Protein AF-A0A1B6FKG3-F1 (afdb_monomer_lite)

Organism: NCBI:txid1464854

Radius of gyration: 14.61 Å; chains: 1; bounding box: 33×31×34 Å

pLDDT: mean 91.71, std 5.22, range [59.09, 97.81]

Secondary structure (DSSP, 8-state):
-HHHHHHHTT---PSP--HHHHHHHHHHHHTGGG--SSEEEE--BGGG-TTBPBPSSSTTBBSEEEEEETTEEEEEEE-B---HHHHHHHHHHHHHHHHT-

InterPro domains:
  IPR004364 Aminoacyl-tRNA synthetase, class II (D/K/N) [PF00152] (31-97)
  IPR045864 Class II Aminoacyl-tRNA synthetase/Biotinyl protein ligase (BPL) and lipoyl protein ligase (LPL) [G3DSA:3.30.930.10] (1-101)
  IPR045864 Class II Aminoacyl-tRNA synthetase/Biotinyl protein ligase (BPL) and lipoyl protein ligase (LPL) [SSF55681] (4-100)

Sequence (101 aa):
FLSELCTKHEIECAAPKTASRLIDKLVGAFIEETCLNPTFIINHPQVMSPLAKYHRENPGLTERFELFIAKKEVCNAYTELNNPFVQRELFELQAAAKAAG

Structure (mmCIF, N/CA/C/O backbone):
data_AF-A0A1B6FKG3-F1
#
_entry.id   AF-A0A1B6FKG3-F1
#
loop_
_atom_site.group_PDB
_atom_site.id
_atom_site.type_symbol
_atom_site.label_atom_id
_atom_site.label_alt_id
_atom_site.label_comp_id
_atom_site.label_asym_id
_atom_site.label_entity_id
_atom_site.label_seq_id
_atom_site.pdbx_PDB_ins_code
_atom_site.Cartn_x
_atom_site.Cartn_y
_atom_site.Cartn_z
_atom_site.occupancy
_atom_site.B_iso_or_equiv
_atom_site.auth_seq_id
_atom_site.auth_comp_id
_atom_site.auth_asym_id
_atom_site.auth_atom_id
_atom_site.pdbx_PDB_model_num
ATOM 1 N N . PHE A 1 1 ? 0.161 19.331 -2.659 1.00 88.12 1 PHE A N 1
ATOM 2 C CA . PHE A 1 1 ? -1.010 18.484 -2.362 1.00 88.12 1 PHE A CA 1
ATOM 3 C C . PHE A 1 1 ? -0.805 17.508 -1.198 1.00 88.12 1 PHE A C 1
ATOM 5 O O . PHE A 1 1 ? -1.163 17.875 -0.091 1.00 88.12 1 PHE A O 1
ATOM 12 N N . LEU A 1 2 ? -0.225 16.302 -1.364 1.00 88.19 2 LEU A N 1
ATOM 13 C CA . LEU A 1 2 ? -0.178 15.294 -0.272 1.00 88.19 2 LEU A CA 1
ATOM 14 C C . LEU A 1 2 ? 0.479 15.814 1.018 1.00 88.19 2 LEU A C 1
ATOM 16 O O . LEU A 1 2 ? -0.055 15.623 2.104 1.00 88.19 2 LEU A O 1
ATOM 20 N N . SER A 1 3 ? 1.593 16.544 0.900 1.00 86.81 3 SER A N 1
ATOM 21 C CA . SER A 1 3 ? 2.236 17.154 2.071 1.00 86.81 3 SER A CA 1
ATOM 22 C C . SER A 1 3 ? 1.365 18.215 2.749 1.00 86.81 3 SER A C 1
ATOM 24 O O . SER A 1 3 ? 1.464 18.366 3.960 1.00 86.81 3 SER A O 1
ATOM 26 N N . GLU A 1 4 ? 0.544 18.959 2.004 1.00 90.12 4 GLU A N 1
ATOM 27 C CA . GLU A 1 4 ? -0.375 19.952 2.584 1.00 90.12 4 GLU A CA 1
ATOM 28 C C . GLU A 1 4 ? -1.513 19.251 3.325 1.00 90.12 4 GLU A C 1
ATOM 30 O O . GLU A 1 4 ? -1.932 19.717 4.379 1.00 90.12 4 GLU A O 1
ATOM 35 N N . LEU A 1 5 ? -1.975 18.108 2.804 1.00 90.62 5 LEU A N 1
ATOM 36 C CA . LEU A 1 5 ? -2.991 17.287 3.450 1.00 90.62 5 LEU A CA 1
ATOM 37 C C . LEU A 1 5 ? -2.483 16.723 4.783 1.00 90.62 5 LEU A C 1
ATOM 39 O O . LEU A 1 5 ? -3.184 16.834 5.784 1.00 90.62 5 LEU A O 1
ATOM 43 N N . CYS A 1 6 ? -1.250 16.204 4.826 1.00 89.81 6 CYS A N 1
ATOM 44 C CA . CYS A 1 6 ? -0.633 15.775 6.084 1.00 89.81 6 CYS A CA 1
ATOM 45 C C . CYS A 1 6 ? -0.534 16.932 7.089 1.00 89.81 6 CYS A C 1
ATOM 47 O O . CYS A 1 6 ? -0.935 16.764 8.234 1.00 89.81 6 CYS A O 1
ATOM 49 N N . THR A 1 7 ? -0.084 18.121 6.662 1.00 89.94 7 THR A N 1
ATOM 50 C CA . THR A 1 7 ? -0.020 19.302 7.541 1.00 89.94 7 THR A CA 1
ATOM 51 C C . THR A 1 7 ? -1.400 19.712 8.057 1.00 89.94 7 THR A C 1
ATOM 53 O O . THR A 1 7 ? -1.548 20.000 9.239 1.00 89.94 7 THR A O 1
ATOM 56 N N . LYS A 1 8 ? -2.424 19.716 7.194 1.00 92.31 8 LYS A N 1
ATOM 57 C CA . LYS A 1 8 ? -3.801 20.091 7.555 1.00 92.31 8 LYS A CA 1
ATOM 58 C C . LYS A 1 8 ? -4.399 19.178 8.627 1.00 92.31 8 LYS A C 1
ATOM 60 O O . LYS A 1 8 ? -5.224 19.630 9.413 1.00 92.31 8 LYS A O 1
ATOM 65 N N . HIS A 1 9 ? -4.021 17.906 8.617 1.00 90.56 9 HIS A N 1
ATOM 66 C CA . HIS A 1 9 ? -4.525 16.895 9.541 1.00 90.56 9 HIS A CA 1
ATOM 67 C C . HIS A 1 9 ? -3.548 16.575 10.679 1.00 90.56 9 HIS A C 1
ATOM 69 O O . HIS A 1 9 ? -3.753 15.587 11.373 1.00 90.56 9 HIS A O 1
ATOM 75 N N . GLU A 1 10 ? -2.506 17.395 10.864 1.00 91.50 10 GLU A N 1
ATOM 76 C CA . GLU A 1 10 ? -1.502 17.241 11.930 1.00 91.50 10 GLU A CA 1
ATOM 77 C C . GLU A 1 10 ? -0.802 15.867 11.914 1.00 91.50 10 GLU A C 1
ATOM 79 O O . GLU A 1 10 ? -0.402 15.324 12.940 1.00 91.50 10 GLU A O 1
ATOM 84 N N . ILE A 1 11 ? -0.624 15.298 10.718 1.00 90.31 11 ILE A N 1
ATOM 85 C CA . ILE A 1 11 ? 0.037 14.007 10.521 1.00 90.31 11 ILE A CA 1
ATOM 86 C C . ILE A 1 11 ? 1.531 14.233 10.302 1.00 90.31 11 ILE A 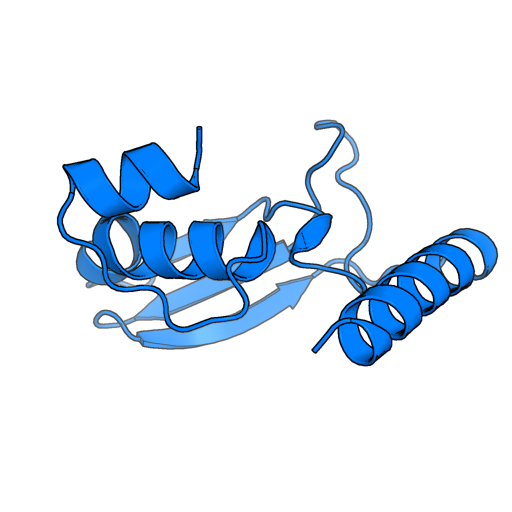C 1
ATOM 88 O O . ILE A 1 11 ? 1.962 14.785 9.282 1.00 90.31 11 ILE A O 1
ATOM 92 N N . GLU A 1 12 ? 2.339 13.757 11.244 1.00 88.19 12 GLU A N 1
ATOM 93 C CA . GLU A 1 12 ? 3.791 13.843 11.154 1.00 88.19 12 GLU A CA 1
ATOM 94 C C . GLU A 1 12 ? 4.369 12.831 10.150 1.00 88.19 12 GLU A C 1
ATOM 96 O O . GLU A 1 12 ? 4.196 11.615 10.255 1.00 88.19 12 GLU A O 1
ATOM 101 N N . CYS A 1 13 ? 5.134 13.341 9.182 1.00 86.50 13 CYS A N 1
ATOM 102 C CA . CYS A 1 13 ? 5.946 12.532 8.277 1.00 86.50 13 CYS A CA 1
ATOM 103 C C . CYS A 1 13 ? 7.394 13.026 8.313 1.00 86.50 13 CYS A C 1
ATOM 105 O O . CYS A 1 13 ? 7.719 14.079 7.752 1.00 86.50 13 CYS A O 1
ATOM 107 N N . ALA A 1 14 ? 8.270 12.243 8.947 1.00 84.94 14 ALA A N 1
ATOM 108 C CA . ALA A 1 14 ? 9.710 12.483 8.937 1.00 84.94 14 ALA A CA 1
ATOM 109 C C . ALA A 1 14 ? 10.267 12.439 7.504 1.00 84.94 14 ALA A C 1
ATOM 111 O O . ALA A 1 14 ? 9.776 11.671 6.666 1.00 84.94 14 ALA A O 1
ATOM 112 N N . ALA A 1 15 ? 11.303 13.240 7.237 1.00 83.06 15 ALA A N 1
ATOM 113 C CA . ALA A 1 15 ? 12.003 13.235 5.955 1.00 83.06 15 ALA A CA 1
ATOM 114 C C . ALA A 1 15 ? 12.617 11.844 5.659 1.00 83.06 15 ALA A C 1
ATOM 116 O O . ALA A 1 15 ? 13.036 11.165 6.601 1.00 83.06 15 ALA A O 1
ATOM 117 N N . PRO A 1 16 ? 12.657 11.404 4.386 1.00 83.88 16 PRO A N 1
ATOM 118 C CA . PRO A 1 16 ? 12.175 12.086 3.177 1.00 83.88 16 PRO A CA 1
ATOM 119 C C . PRO A 1 16 ? 10.641 12.036 3.021 1.00 83.88 16 PRO A C 1
ATOM 121 O O . PRO A 1 16 ? 9.996 11.026 3.298 1.00 83.88 16 PRO A O 1
ATOM 124 N N . LYS A 1 17 ? 10.032 13.131 2.541 1.00 84.12 17 LYS A N 1
ATOM 125 C CA . LYS A 1 17 ? 8.576 13.237 2.302 1.00 84.12 17 LYS A CA 1
ATOM 126 C C . LYS A 1 17 ? 8.191 12.716 0.911 1.00 84.12 17 LYS A C 1
ATOM 128 O O . LYS A 1 17 ? 7.675 13.460 0.079 1.00 84.12 17 LYS A O 1
ATOM 133 N N . THR A 1 18 ? 8.491 11.450 0.636 1.00 86.06 18 THR A N 1
ATOM 134 C CA . THR A 1 18 ? 8.118 10.807 -0.633 1.00 86.06 18 THR A CA 1
ATOM 135 C C . THR A 1 18 ? 6.607 10.585 -0.713 1.00 86.06 18 THR A C 1
ATOM 137 O O . THR A 1 18 ? 5.930 10.464 0.309 1.00 86.06 18 THR A O 1
ATOM 140 N N . ALA A 1 19 ? 6.061 10.492 -1.932 1.00 86.88 19 ALA A N 1
ATOM 141 C CA . ALA A 1 19 ? 4.635 10.223 -2.129 1.00 86.88 19 ALA A CA 1
ATOM 142 C C . ALA A 1 19 ? 4.190 8.932 -1.421 1.00 86.88 19 ALA A C 1
ATOM 144 O O . ALA A 1 19 ? 3.157 8.933 -0.762 1.00 86.88 19 ALA A O 1
ATOM 145 N N . SER A 1 20 ? 5.000 7.869 -1.483 1.00 86.56 20 SER A N 1
ATOM 146 C CA . SER A 1 20 ? 4.715 6.601 -0.806 1.00 86.56 20 SER A CA 1
ATOM 147 C C . SER A 1 20 ? 4.612 6.749 0.714 1.00 86.56 20 SER A C 1
ATOM 149 O O . SER A 1 20 ? 3.637 6.284 1.292 1.00 86.56 20 SER A O 1
ATOM 151 N N . ARG A 1 21 ? 5.558 7.450 1.354 1.00 87.69 21 ARG A N 1
ATOM 152 C CA . ARG A 1 21 ? 5.558 7.674 2.812 1.00 87.69 21 ARG A CA 1
ATOM 153 C C . ARG A 1 21 ? 4.415 8.574 3.270 1.00 87.69 21 ARG A C 1
ATOM 155 O O . ARG A 1 21 ? 3.857 8.358 4.336 1.00 87.69 21 ARG A O 1
ATOM 162 N N . LEU A 1 22 ? 4.061 9.586 2.479 1.00 91.12 22 LEU A N 1
ATOM 163 C CA . LEU A 1 22 ? 2.931 10.460 2.804 1.00 91.12 22 LEU A CA 1
ATOM 164 C C . LEU A 1 22 ? 1.601 9.704 2.719 1.00 91.12 22 LEU A C 1
ATOM 166 O O . LEU A 1 22 ? 0.761 9.867 3.600 1.00 91.12 22 LEU A O 1
ATOM 170 N N . ILE A 1 23 ? 1.417 8.871 1.688 1.00 91.38 23 ILE A N 1
ATOM 171 C CA . ILE A 1 23 ? 0.211 8.044 1.550 1.00 91.38 23 ILE A CA 1
ATOM 172 C C . ILE A 1 23 ? 0.135 7.032 2.695 1.00 91.38 23 ILE A C 1
ATOM 174 O O . ILE A 1 23 ? -0.905 6.952 3.331 1.00 91.38 23 ILE A O 1
ATOM 178 N N . ASP A 1 24 ? 1.234 6.345 3.007 1.00 89.38 24 ASP A N 1
ATOM 179 C CA . ASP A 1 24 ? 1.339 5.426 4.149 1.00 89.38 24 ASP A CA 1
ATOM 180 C C . ASP A 1 24 ? 0.875 6.081 5.461 1.00 89.38 24 ASP A C 1
ATOM 182 O O . ASP A 1 24 ? -0.010 5.578 6.145 1.00 89.38 24 ASP A O 1
ATOM 186 N N . LYS A 1 25 ? 1.361 7.294 5.760 1.00 91.12 25 LYS A N 1
ATOM 187 C CA . LYS A 1 25 ? 0.939 8.032 6.961 1.00 91.12 25 LYS A CA 1
ATOM 188 C C . LYS A 1 25 ? -0.532 8.435 6.962 1.00 91.12 25 LYS A C 1
ATOM 190 O O . LYS A 1 25 ? -1.160 8.430 8.019 1.00 91.12 25 LYS A O 1
ATOM 195 N N . LEU A 1 26 ? -1.085 8.786 5.805 1.00 91.81 26 LEU A N 1
ATOM 196 C CA . LEU A 1 26 ? -2.510 9.091 5.673 1.00 91.81 26 LEU A CA 1
ATOM 197 C C . LEU A 1 26 ? -3.369 7.834 5.866 1.00 91.81 26 LEU A C 1
ATOM 199 O O . LEU A 1 26 ? -4.388 7.899 6.547 1.00 91.81 26 LEU A O 1
ATOM 203 N N . VAL A 1 27 ? -2.952 6.698 5.304 1.00 90.81 27 VAL A N 1
ATOM 204 C CA . VAL A 1 27 ? -3.630 5.403 5.468 1.00 90.81 27 VAL A CA 1
ATOM 205 C C . VAL A 1 27 ? -3.616 4.981 6.935 1.00 90.81 27 VAL A C 1
ATOM 207 O O . VAL A 1 27 ? -4.683 4.693 7.479 1.00 90.81 27 VAL A O 1
ATOM 210 N N . GLY A 1 28 ? -2.464 5.076 7.603 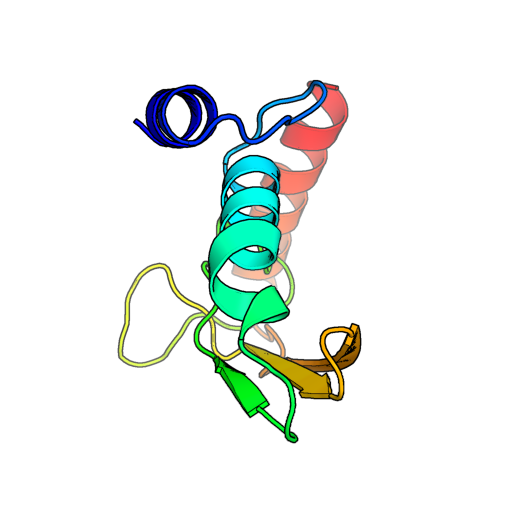1.00 88.50 28 GLY A N 1
ATOM 211 C CA . GLY A 1 28 ? -2.340 4.813 9.036 1.00 88.50 28 GLY A CA 1
ATOM 212 C C . GLY A 1 28 ? -3.297 5.651 9.883 1.00 88.50 28 GLY A C 1
ATOM 213 O O . GLY A 1 28 ? -4.030 5.122 10.714 1.00 88.50 28 GLY A O 1
ATOM 214 N N . ALA A 1 29 ? -3.354 6.959 9.630 1.00 89.75 29 ALA A N 1
ATOM 215 C CA . ALA A 1 29 ? -4.185 7.867 10.417 1.00 89.75 29 ALA A CA 1
ATOM 216 C C . ALA A 1 29 ? -5.696 7.715 10.160 1.00 89.75 29 ALA A C 1
ATOM 218 O O . ALA A 1 29 ? -6.49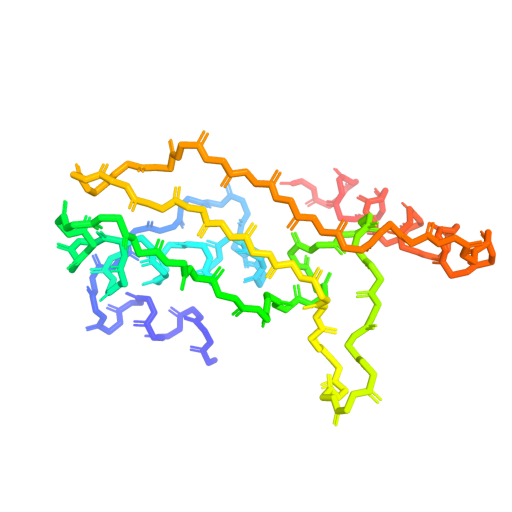2 7.867 11.086 1.00 89.75 29 ALA A O 1
ATOM 219 N N . PHE A 1 30 ? -6.110 7.457 8.914 1.00 91.69 30 PHE A N 1
ATOM 220 C CA . PHE A 1 30 ? -7.526 7.517 8.526 1.00 91.69 30 PHE A CA 1
ATOM 221 C C . PHE A 1 30 ? -8.188 6.164 8.291 1.00 91.69 30 PHE A C 1
ATOM 223 O O . PHE A 1 30 ? -9.405 6.063 8.435 1.00 91.69 30 PHE A O 1
ATOM 230 N N . ILE A 1 31 ? -7.429 5.147 7.892 1.00 91.88 31 ILE A N 1
ATOM 231 C CA . ILE A 1 31 ? -7.974 3.861 7.451 1.00 91.88 31 ILE A CA 1
ATOM 232 C C . ILE A 1 31 ? -7.640 2.776 8.471 1.00 91.88 31 ILE A C 1
ATOM 234 O O . ILE A 1 31 ? -8.555 2.114 8.965 1.00 91.88 31 ILE A O 1
ATOM 238 N N . GLU A 1 32 ? -6.371 2.628 8.854 1.00 89.19 32 GLU A N 1
ATOM 239 C CA . GLU A 1 32 ? -5.940 1.567 9.778 1.00 89.19 32 GLU A CA 1
ATOM 240 C C . GLU A 1 32 ? -6.622 1.678 11.149 1.00 89.19 32 GLU A C 1
ATOM 242 O O . GLU A 1 32 ? -7.092 0.676 11.692 1.00 89.19 32 GLU A O 1
ATOM 247 N N . GLU A 1 33 ? -6.798 2.901 11.663 1.00 90.00 33 GLU A N 1
ATOM 248 C CA . GLU A 1 33 ? -7.506 3.176 12.923 1.00 90.00 33 GLU A CA 1
ATOM 249 C C . GLU A 1 33 ? -8.975 2.711 12.926 1.00 90.00 33 GLU A C 1
ATOM 251 O O . GLU A 1 33 ? -9.548 2.454 13.989 1.00 90.00 33 GLU A O 1
ATOM 256 N N . THR A 1 34 ? -9.584 2.553 11.746 1.00 92.19 34 THR A N 1
ATOM 257 C CA . THR A 1 34 ? -10.967 2.067 11.588 1.00 92.19 34 THR A CA 1
ATOM 258 C C . THR A 1 34 ? -11.059 0.540 11.457 1.00 92.19 34 THR A C 1
ATOM 260 O O . THR A 1 34 ? -12.141 -0.036 11.593 1.00 92.19 34 THR A O 1
ATOM 263 N N . CYS A 1 35 ? -9.930 -0.147 11.255 1.00 92.12 35 CYS A N 1
ATOM 264 C CA . CYS A 1 35 ? -9.864 -1.585 10.999 1.00 92.12 35 CYS A CA 1
ATOM 265 C C . CYS A 1 35 ? -9.832 -2.412 12.299 1.00 92.12 35 CYS A C 1
ATOM 267 O O . CYS A 1 35 ? -8.818 -3.009 12.662 1.00 92.12 35 CYS A O 1
ATOM 269 N N . LEU A 1 36 ? -10.953 -2.448 13.028 1.00 92.31 36 LEU A N 1
ATOM 270 C CA . LEU A 1 36 ? -11.090 -3.276 14.238 1.00 92.31 36 LEU A CA 1
ATOM 271 C C . LEU A 1 36 ? -11.249 -4.768 13.913 1.00 92.31 36 LEU A C 1
ATOM 273 O O . LEU A 1 36 ? -10.532 -5.607 14.458 1.00 92.31 36 LEU A O 1
ATOM 277 N N . ASN A 1 37 ? -12.182 -5.084 13.017 1.00 95.06 37 ASN A N 1
ATOM 278 C CA . ASN A 1 37 ? -12.409 -6.437 12.512 1.00 95.06 37 ASN A CA 1
ATOM 279 C C . ASN A 1 37 ? -11.448 -6.747 11.350 1.00 95.06 37 ASN A C 1
ATOM 281 O O . ASN A 1 37 ? -10.835 -5.816 10.830 1.00 95.06 37 ASN A O 1
ATOM 285 N N . PRO A 1 38 ? -11.329 -8.022 10.924 1.00 96.56 38 PRO A N 1
ATOM 286 C CA . PRO A 1 38 ? -10.581 -8.383 9.724 1.00 96.56 38 PRO A CA 1
ATOM 287 C C . PRO A 1 38 ? -11.067 -7.600 8.501 1.00 96.56 38 PRO A C 1
ATOM 289 O O . PRO A 1 38 ? -12.158 -7.853 7.988 1.00 96.56 38 PRO A O 1
ATOM 292 N N . THR A 1 39 ? -10.246 -6.654 8.051 1.00 96.62 39 THR A N 1
ATOM 293 C CA . THR A 1 39 ? -10.557 -5.743 6.948 1.00 96.62 39 THR A CA 1
ATOM 294 C C . THR A 1 39 ? -9.450 -5.803 5.910 1.00 96.62 39 THR A C 1
ATOM 296 O O . THR A 1 39 ? -8.269 -5.709 6.245 1.00 96.62 39 THR A O 1
ATOM 299 N N . PHE A 1 40 ? -9.838 -5.935 4.643 1.00 96.25 40 PHE A N 1
ATOM 300 C CA . PHE A 1 40 ? -8.914 -5.864 3.520 1.00 96.25 40 PHE A CA 1
ATOM 301 C C . PHE A 1 40 ? -8.839 -4.438 2.983 1.00 96.25 40 PHE A C 1
ATOM 303 O O . PHE A 1 40 ? -9.835 -3.906 2.490 1.00 96.25 40 PHE A O 1
ATOM 310 N N . ILE A 1 41 ? -7.651 -3.844 3.031 1.00 95.38 41 ILE A N 1
ATOM 311 C CA . ILE A 1 41 ? -7.323 -2.649 2.252 1.00 95.38 41 ILE A CA 1
ATOM 312 C C . ILE A 1 41 ? -6.802 -3.142 0.905 1.00 95.38 41 ILE A C 1
ATOM 314 O O . ILE A 1 41 ? -5.911 -3.984 0.871 1.00 95.38 41 ILE A O 1
ATOM 318 N N . ILE A 1 42 ? -7.374 -2.678 -0.206 1.00 96.00 42 ILE A N 1
ATOM 319 C CA . ILE A 1 42 ? -7.072 -3.189 -1.552 1.00 96.00 42 ILE A CA 1
ATOM 320 C C . ILE A 1 42 ? -6.687 -2.062 -2.510 1.00 96.00 42 ILE A C 1
ATOM 322 O O . ILE A 1 42 ? -6.972 -0.894 -2.259 1.00 96.00 42 ILE A O 1
ATOM 326 N N . ASN A 1 43 ? -6.117 -2.433 -3.656 1.00 94.44 43 ASN A N 1
ATOM 327 C CA . ASN A 1 43 ? -5.839 -1.541 -4.783 1.00 94.44 43 ASN A CA 1
ATOM 328 C C . ASN A 1 43 ? -4.845 -0.424 -4.451 1.00 94.44 43 ASN A C 1
ATOM 330 O O . ASN A 1 43 ? -5.073 0.753 -4.731 1.00 94.44 43 ASN A O 1
ATOM 334 N N . HIS A 1 44 ? -3.715 -0.810 -3.866 1.00 94.88 44 HIS A N 1
ATOM 335 C CA . HIS A 1 44 ? -2.670 0.125 -3.471 1.00 94.88 44 HIS A CA 1
ATOM 336 C C . HIS A 1 44 ? -2.049 0.845 -4.680 1.00 94.88 44 HIS A C 1
ATOM 338 O O . HIS A 1 44 ? -1.860 0.226 -5.735 1.00 94.88 44 HIS A O 1
ATOM 344 N N . PRO A 1 45 ? -1.668 2.128 -4.547 1.00 93.88 45 PRO A N 1
ATOM 345 C CA . PRO A 1 45 ? -0.959 2.856 -5.595 1.00 93.88 45 PRO A CA 1
ATOM 346 C C . PRO A 1 45 ? 0.362 2.186 -5.988 1.00 93.88 45 PRO A C 1
ATOM 348 O O . PRO A 1 45 ? 1.138 1.765 -5.130 1.00 93.88 45 PRO A O 1
ATOM 351 N N . GLN A 1 46 ? 0.682 2.173 -7.283 1.00 90.81 46 GLN A N 1
ATOM 352 C CA . GLN A 1 46 ? 1.891 1.518 -7.801 1.00 90.81 46 GLN A CA 1
ATOM 353 C C . GLN A 1 46 ? 3.193 2.096 -7.231 1.00 90.81 46 GLN A C 1
ATOM 355 O O . GLN A 1 46 ? 4.153 1.362 -7.008 1.00 90.81 46 GLN A O 1
ATOM 360 N N . VAL A 1 47 ? 3.206 3.389 -6.892 1.00 88.38 47 VAL A N 1
ATOM 361 C CA . VAL A 1 47 ? 4.347 4.051 -6.232 1.00 88.38 47 VAL A CA 1
ATOM 362 C C . VAL A 1 47 ? 4.697 3.440 -4.866 1.00 88.38 47 VAL A C 1
ATOM 364 O O . VAL A 1 47 ? 5.825 3.575 -4.399 1.00 88.38 47 VAL A O 1
ATOM 367 N N . MET A 1 48 ? 3.748 2.753 -4.224 1.00 89.44 48 MET A N 1
ATOM 368 C CA . MET A 1 48 ? 3.947 2.044 -2.956 1.00 89.44 48 MET A CA 1
ATOM 369 C C . MET A 1 48 ? 4.200 0.547 -3.148 1.00 89.44 48 MET A C 1
ATOM 371 O O . MET A 1 48 ? 4.420 -0.169 -2.176 1.00 89.44 48 MET A O 1
ATOM 375 N N . SER A 1 49 ? 4.093 0.033 -4.373 1.00 92.88 49 SER A N 1
ATOM 376 C CA . SER A 1 49 ? 4.006 -1.405 -4.644 1.00 92.88 49 SER A CA 1
ATOM 377 C C . SER A 1 49 ? 4.854 -1.780 -5.866 1.00 92.88 49 SER A C 1
ATOM 379 O O . SER A 1 49 ? 4.319 -2.161 -6.903 1.00 92.88 49 SER A O 1
ATOM 381 N N . PRO A 1 50 ? 6.193 -1.686 -5.745 1.00 91.56 50 PRO A N 1
ATOM 382 C CA . PRO A 1 50 ? 7.160 -1.877 -6.839 1.00 91.56 50 PRO A CA 1
ATOM 383 C C . PRO A 1 50 ? 7.231 -3.318 -7.375 1.00 91.56 50 PRO A C 1
ATOM 385 O O . PRO A 1 50 ? 7.789 -3.551 -8.444 1.00 91.56 50 PRO A O 1
ATOM 388 N N . LEU A 1 51 ? 6.727 -4.284 -6.605 1.00 94.50 51 LEU A N 1
ATOM 389 C CA . LEU A 1 51 ? 6.714 -5.714 -6.932 1.00 94.50 51 LEU A CA 1
ATOM 390 C C . LEU A 1 51 ? 5.306 -6.207 -7.291 1.00 94.50 51 LEU A C 1
ATOM 392 O O . LEU A 1 51 ? 5.142 -7.312 -7.799 1.00 94.50 51 LEU A O 1
ATOM 396 N N . ALA A 1 52 ? 4.279 -5.390 -7.045 1.00 96.50 52 ALA A N 1
ATOM 397 C CA . ALA A 1 52 ? 2.910 -5.757 -7.353 1.00 96.50 52 ALA A CA 1
ATOM 398 C C . ALA A 1 52 ? 2.588 -5.420 -8.809 1.00 96.50 52 ALA A C 1
ATOM 400 O O . ALA A 1 52 ? 2.975 -4.377 -9.346 1.00 96.50 52 ALA A O 1
ATOM 401 N N . LYS A 1 53 ? 1.832 -6.301 -9.452 1.00 96.81 53 LYS A N 1
ATOM 402 C CA . LYS A 1 53 ? 1.350 -6.101 -10.811 1.00 96.81 53 LYS A CA 1
ATOM 403 C C . LYS A 1 53 ? 0.360 -4.939 -10.855 1.00 96.81 53 LYS A C 1
ATOM 405 O O . LYS A 1 53 ? -0.465 -4.771 -9.954 1.00 96.81 53 LYS A O 1
ATOM 410 N N . TYR A 1 54 ? 0.438 -4.148 -11.922 1.00 96.19 54 TYR A N 1
ATOM 411 C CA . TYR A 1 54 ? -0.517 -3.075 -12.191 1.00 96.19 54 TYR A CA 1
ATOM 412 C C . TYR A 1 54 ? -1.950 -3.621 -12.247 1.00 96.19 54 TYR A C 1
ATOM 414 O O . TYR A 1 54 ? -2.189 -4.740 -12.706 1.00 96.19 54 TYR A O 1
ATOM 422 N N . HIS A 1 55 ? -2.904 -2.824 -11.775 1.00 97.19 55 HIS A N 1
ATOM 423 C CA . HIS A 1 55 ? -4.310 -3.202 -11.751 1.00 97.19 55 HIS A CA 1
ATOM 424 C C . HIS A 1 55 ? -4.872 -3.281 -13.174 1.00 97.19 55 HIS A C 1
ATOM 426 O O . HIS A 1 55 ? -4.674 -2.370 -13.978 1.00 97.19 55 HIS A O 1
ATOM 432 N N . ARG A 1 56 ? -5.616 -4.351 -13.478 1.00 95.12 56 ARG A N 1
ATOM 433 C CA . ARG A 1 56 ? -6.180 -4.608 -14.819 1.00 95.12 56 ARG A CA 1
ATOM 434 C C . ARG A 1 56 ? -7.116 -3.510 -15.340 1.00 95.12 56 ARG A C 1
ATOM 436 O O . ARG A 1 56 ? -7.144 -3.248 -16.535 1.00 95.12 56 ARG A O 1
ATOM 443 N N . GLU A 1 57 ? -7.868 -2.886 -14.436 1.00 95.56 57 GLU A N 1
ATOM 444 C CA . GLU A 1 57 ? -8.924 -1.908 -14.758 1.00 95.56 57 GLU A CA 1
ATOM 445 C C . GLU A 1 57 ? -8.631 -0.478 -14.281 1.00 95.56 57 GLU A C 1
ATOM 447 O O . GLU A 1 57 ? -9.279 0.455 -14.742 1.00 95.56 57 GLU A O 1
ATOM 452 N N . ASN A 1 58 ? -7.665 -0.284 -13.374 1.00 94.19 58 ASN A N 1
ATOM 453 C CA . ASN A 1 58 ? -7.471 0.985 -12.664 1.00 94.19 58 ASN A CA 1
ATOM 454 C C . ASN A 1 58 ? -6.024 1.467 -12.842 1.00 94.19 58 ASN A C 1
ATOM 456 O O . ASN A 1 58 ? -5.150 1.091 -12.054 1.00 94.19 58 ASN A O 1
ATOM 460 N N . PRO A 1 59 ? -5.744 2.281 -13.875 1.00 92.81 59 PRO A N 1
ATOM 461 C CA . PRO A 1 59 ? -4.403 2.791 -14.133 1.00 92.81 59 PRO A CA 1
ATOM 462 C C . PRO A 1 59 ? -3.806 3.503 -12.911 1.00 92.81 59 PRO A C 1
ATOM 464 O O . PRO A 1 59 ? -4.466 4.313 -12.265 1.00 92.81 59 PRO A O 1
ATOM 467 N N . GLY A 1 60 ? -2.543 3.201 -12.598 1.00 89.75 60 GLY A N 1
ATOM 468 C CA . GLY A 1 60 ? -1.817 3.768 -11.454 1.00 89.75 60 GLY A CA 1
ATOM 469 C C . GLY A 1 60 ? -1.997 3.022 -10.125 1.00 89.75 60 GLY A C 1
ATOM 470 O O . GLY A 1 60 ? -1.274 3.313 -9.168 1.00 89.75 60 GLY A O 1
ATOM 471 N N . LEU A 1 61 ? -2.902 2.039 -10.059 1.00 95.56 61 LEU A N 1
ATOM 472 C CA . LEU A 1 61 ? -3.062 1.134 -8.916 1.00 95.56 61 LEU A CA 1
ATOM 473 C C . LEU A 1 61 ? -2.430 -0.234 -9.199 1.00 95.56 61 LEU A C 1
ATOM 475 O O . LEU A 1 61 ? -2.039 -0.546 -10.325 1.00 95.56 61 LEU A O 1
ATOM 479 N N . THR A 1 62 ? -2.347 -1.063 -8.165 1.00 96.25 62 THR A N 1
ATOM 480 C CA . THR A 1 62 ? -1.833 -2.436 -8.220 1.00 96.25 62 THR A CA 1
ATOM 481 C C . THR A 1 62 ? -2.829 -3.421 -7.641 1.00 96.25 62 THR A C 1
ATOM 483 O O . THR A 1 62 ? -3.670 -3.059 -6.822 1.00 96.25 62 THR A O 1
ATOM 486 N N . GLU A 1 63 ? -2.730 -4.683 -8.042 1.00 96.88 63 GLU A N 1
ATOM 487 C CA . GLU A 1 63 ? -3.527 -5.772 -7.470 1.00 96.88 63 GLU A CA 1
ATOM 488 C C . GLU A 1 63 ? -2.916 -6.242 -6.139 1.00 96.88 63 GLU A C 1
ATOM 490 O O . GLU A 1 63 ? -2.457 -7.375 -6.025 1.00 96.88 63 GLU A O 1
ATOM 495 N N . ARG A 1 64 ? -2.862 -5.348 -5.144 1.00 97.81 64 ARG A N 1
ATOM 496 C CA . ARG A 1 64 ? -2.342 -5.607 -3.792 1.00 97.81 64 ARG A CA 1
ATOM 497 C C . ARG A 1 64 ? -3.435 -5.456 -2.751 1.00 97.81 64 ARG A C 1
ATOM 499 O O . ARG A 1 64 ? -4.163 -4.459 -2.780 1.00 97.81 64 ARG A O 1
ATOM 506 N N . PHE A 1 65 ? -3.463 -6.370 -1.788 1.00 96.88 65 PHE A N 1
ATOM 507 C CA . PHE A 1 65 ? -4.244 -6.240 -0.571 1.00 96.88 65 PHE A CA 1
ATOM 508 C C . PHE A 1 65 ? -3.393 -6.376 0.690 1.00 96.88 65 PHE A C 1
ATOM 510 O O . PHE A 1 65 ? -2.390 -7.089 0.721 1.00 96.88 65 PHE A O 1
ATOM 517 N N . GLU A 1 66 ? -3.858 -5.728 1.748 1.00 96.94 66 GLU A N 1
ATOM 518 C CA . GLU A 1 66 ? -3.350 -5.870 3.103 1.00 96.94 66 GLU A CA 1
ATOM 519 C C . GLU A 1 66 ? -4.501 -6.238 4.033 1.00 96.94 66 GLU A C 1
ATOM 521 O O . GLU A 1 66 ? -5.602 -5.694 3.921 1.00 96.94 66 GLU A O 1
ATOM 526 N N . LEU A 1 67 ? -4.263 -7.192 4.929 1.00 96.44 67 LEU A N 1
ATOM 527 C CA . LEU A 1 67 ? -5.217 -7.585 5.956 1.00 96.44 67 LEU A CA 1
ATOM 528 C C . LEU A 1 67 ? -4.879 -6.861 7.251 1.00 96.44 67 LEU A C 1
ATOM 530 O O . LEU A 1 67 ? -3.799 -7.069 7.803 1.00 96.44 67 LEU A O 1
ATOM 534 N N . PHE A 1 68 ? -5.840 -6.105 7.770 1.00 96.06 68 PHE A N 1
ATOM 535 C CA . PHE A 1 68 ? -5.753 -5.460 9.072 1.00 96.06 68 PHE A CA 1
ATOM 536 C C . PHE A 1 68 ? -6.698 -6.120 10.075 1.00 96.06 68 PHE A C 1
ATOM 538 O O . PHE A 1 68 ? -7.856 -6.397 9.759 1.00 96.06 68 PHE A O 1
ATOM 545 N N . ILE A 1 69 ? -6.208 -6.370 11.292 1.00 94.81 69 ILE A N 1
ATOM 546 C CA . ILE A 1 69 ? -6.991 -6.873 12.431 1.00 94.81 69 ILE A CA 1
ATOM 547 C C . ILE A 1 69 ? -6.582 -6.081 13.670 1.00 94.81 69 ILE A C 1
ATOM 549 O O . ILE A 1 69 ? -5.392 -5.943 13.949 1.00 94.81 69 ILE A O 1
ATOM 553 N N . ALA A 1 70 ? -7.557 -5.576 14.432 1.00 94.25 70 ALA A N 1
ATOM 554 C CA . ALA A 1 70 ? -7.308 -4.783 15.636 1.00 94.25 70 ALA A CA 1
ATOM 555 C C . ALA A 1 70 ? -6.299 -3.638 15.402 1.00 94.25 70 ALA A C 1
ATOM 557 O O . ALA A 1 70 ? -5.402 -3.415 16.219 1.00 94.25 70 ALA A O 1
ATOM 558 N N . LYS A 1 71 ? -6.464 -2.921 14.279 1.00 91.81 71 LYS A N 1
ATOM 559 C CA . 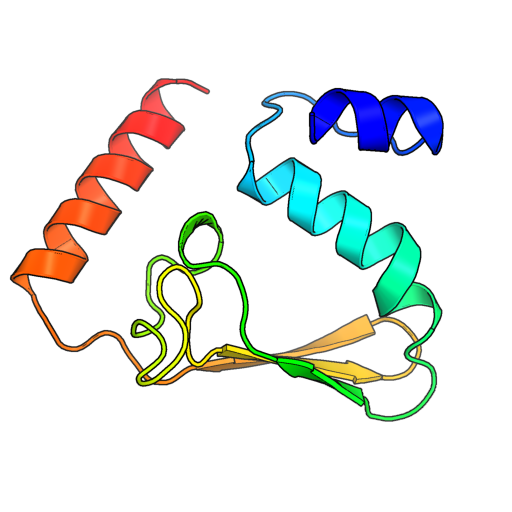LYS A 1 71 ? -5.629 -1.788 13.840 1.00 91.81 71 LYS A CA 1
ATOM 560 C C . LYS A 1 71 ? -4.171 -2.142 13.530 1.00 91.81 71 LYS A C 1
ATOM 562 O O . LYS A 1 71 ? -3.303 -1.278 13.574 1.00 91.81 71 LYS A O 1
ATOM 567 N N . LYS A 1 72 ? -3.874 -3.416 13.270 1.00 90.81 72 LYS A N 1
ATOM 568 C CA . LYS A 1 72 ? -2.528 -3.875 12.914 1.00 90.81 72 LYS A CA 1
ATOM 569 C C . LYS A 1 72 ? -2.549 -4.647 11.613 1.00 90.81 72 LYS A C 1
ATOM 571 O O . LYS A 1 72 ? -3.454 -5.450 11.392 1.00 90.81 72 LYS A O 1
ATOM 576 N N . GLU A 1 73 ? -1.528 -4.429 10.797 1.00 93.94 73 GLU A N 1
ATOM 577 C CA . GLU A 1 73 ? -1.273 -5.225 9.602 1.00 93.94 73 GLU A CA 1
ATOM 578 C C . GLU A 1 73 ? -0.918 -6.666 10.004 1.00 93.94 73 GLU A C 1
ATOM 580 O O . GLU A 1 73 ? -0.099 -6.903 10.896 1.00 93.94 73 GLU A O 1
ATOM 585 N N . VAL A 1 74 ? -1.560 -7.635 9.355 1.00 95.88 74 VAL A N 1
ATOM 586 C CA . VAL A 1 74 ? -1.376 -9.075 9.588 1.00 95.88 74 VAL A CA 1
ATOM 587 C C . VAL A 1 74 ? -0.893 -9.788 8.330 1.00 95.88 74 VAL A C 1
ATOM 589 O O . VAL A 1 74 ? -0.134 -10.753 8.424 1.00 95.88 74 VAL A O 1
ATOM 592 N N . CYS A 1 75 ? -1.324 -9.347 7.147 1.00 95.94 75 CYS A N 1
ATOM 593 C CA . CYS A 1 75 ? -0.898 -9.930 5.878 1.00 95.94 75 CYS A CA 1
ATOM 594 C C . CYS A 1 75 ? -0.739 -8.857 4.812 1.00 95.94 75 CYS A C 1
ATOM 596 O O . CYS A 1 75 ? -1.514 -7.908 4.773 1.00 95.94 75 CYS A O 1
ATOM 598 N N . ASN A 1 76 ? 0.177 -9.108 3.884 1.00 96.12 76 ASN A N 1
ATOM 599 C CA . ASN A 1 76 ? 0.370 -8.337 2.669 1.00 96.12 76 ASN A CA 1
ATOM 600 C C . ASN A 1 76 ? 0.515 -9.318 1.511 1.00 96.12 76 ASN A C 1
ATOM 602 O O . ASN A 1 76 ? 1.298 -10.266 1.592 1.00 96.12 76 ASN A O 1
ATOM 606 N N . ALA A 1 77 ? -0.278 -9.129 0.467 1.00 97.12 77 ALA A N 1
ATOM 607 C CA . ALA A 1 77 ? -0.284 -10.008 -0.685 1.00 97.12 77 ALA A CA 1
ATOM 608 C C . ALA A 1 77 ? -0.656 -9.240 -1.946 1.00 97.12 77 ALA A C 1
AT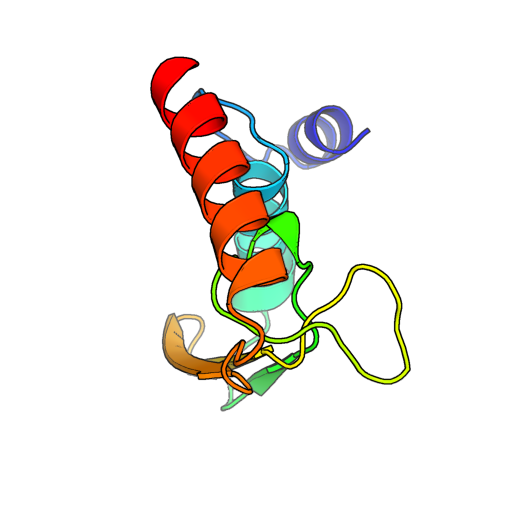OM 610 O O . ALA A 1 77 ? -1.374 -8.240 -1.915 1.00 97.12 77 ALA A O 1
ATOM 611 N N . TYR A 1 78 ? -0.158 -9.714 -3.079 1.00 97.69 78 TYR A N 1
ATOM 612 C CA . TYR A 1 78 ? -0.365 -9.066 -4.360 1.00 97.69 78 TYR A CA 1
ATOM 613 C C . TYR A 1 78 ? -0.255 -10.061 -5.507 1.00 97.69 78 TYR A C 1
ATOM 615 O O . TYR A 1 78 ? 0.389 -11.103 -5.393 1.00 97.69 78 TYR A O 1
ATOM 623 N N . THR A 1 79 ? -0.869 -9.725 -6.639 1.00 97.62 79 THR A N 1
ATOM 624 C CA . THR A 1 79 ? -0.527 -10.376 -7.903 1.00 97.62 79 THR A CA 1
ATOM 625 C C . THR A 1 79 ? 0.906 -9.986 -8.255 1.00 97.62 79 THR A C 1
ATOM 627 O O . THR A 1 79 ? 1.210 -8.802 -8.397 1.00 97.62 79 THR A O 1
ATOM 630 N N . GLU A 1 80 ? 1.784 -10.971 -8.411 1.00 97.25 80 GLU A N 1
ATOM 631 C CA . GLU A 1 80 ? 3.205 -10.745 -8.682 1.00 97.25 80 GLU A CA 1
ATOM 632 C C . GLU A 1 80 ? 3.441 -10.052 -10.028 1.00 97.25 80 GLU A C 1
ATOM 634 O O . GLU A 1 80 ? 2.886 -10.438 -11.070 1.00 97.25 80 GLU A O 1
ATOM 639 N N . LEU A 1 81 ? 4.302 -9.032 -10.024 1.00 96.56 81 LEU A N 1
ATOM 640 C CA . LEU A 1 81 ? 4.776 -8.417 -11.252 1.00 96.56 81 LEU A CA 1
ATOM 641 C C . LEU A 1 81 ? 5.696 -9.394 -11.989 1.00 96.56 81 LEU A C 1
ATOM 643 O O . LEU A 1 81 ? 6.839 -9.632 -11.619 1.00 96.56 81 LEU A O 1
ATOM 647 N N . ASN A 1 82 ? 5.190 -9.937 -13.092 1.00 96.44 82 ASN A N 1
ATOM 648 C CA . ASN A 1 82 ? 5.893 -10.942 -13.884 1.00 96.44 82 ASN A CA 1
ATOM 649 C C . ASN A 1 82 ? 6.458 -10.415 -15.215 1.00 96.44 82 ASN A C 1
ATOM 651 O O . ASN A 1 82 ? 6.920 -11.205 -16.035 1.00 96.44 82 ASN A O 1
ATOM 655 N N . ASN A 1 83 ? 6.410 -9.099 -15.459 1.00 95.31 83 ASN A N 1
ATOM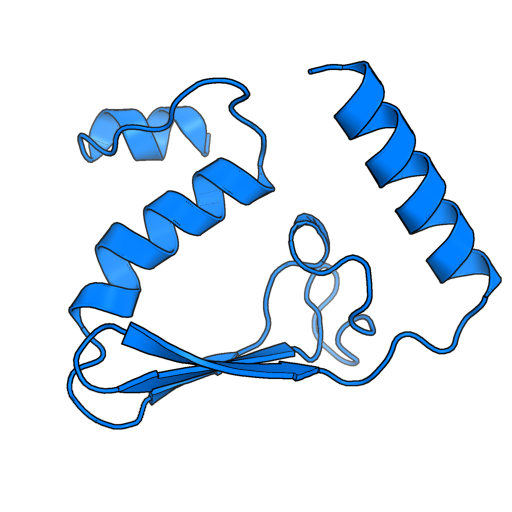 656 C CA . ASN A 1 83 ? 7.031 -8.485 -16.633 1.00 95.31 83 ASN A CA 1
ATOM 657 C C . ASN A 1 83 ? 8.439 -7.974 -16.266 1.00 95.31 83 ASN A C 1
ATOM 659 O O . ASN A 1 83 ? 8.538 -6.982 -15.540 1.00 95.31 83 ASN A O 1
ATOM 663 N N . PRO A 1 84 ? 9.519 -8.592 -16.782 1.00 95.38 84 PRO A N 1
ATOM 664 C CA . PRO A 1 84 ? 10.884 -8.250 -16.387 1.00 95.38 84 PRO A CA 1
ATOM 665 C C . PRO A 1 84 ? 11.313 -6.843 -16.822 1.00 95.38 84 PRO A C 1
ATOM 667 O O . PRO A 1 84 ? 12.124 -6.223 -16.138 1.00 95.38 84 PRO A O 1
ATOM 670 N N . PHE A 1 85 ? 10.771 -6.316 -17.925 1.00 96.19 85 PHE A N 1
ATOM 671 C CA . PHE A 1 85 ? 11.092 -4.964 -18.388 1.00 96.19 85 PHE A CA 1
ATOM 672 C C . PHE A 1 85 ? 10.513 -3.914 -17.440 1.00 96.19 85 PHE A C 1
ATOM 674 O O . PHE A 1 85 ? 11.241 -3.054 -16.955 1.00 96.19 85 PHE A O 1
ATOM 681 N N . VAL A 1 86 ? 9.235 -4.060 -17.084 1.00 93.94 86 VAL A N 1
ATOM 682 C CA . VAL A 1 86 ? 8.571 -3.162 -16.126 1.00 93.94 86 VAL A CA 1
ATOM 683 C C . VAL A 1 86 ? 9.202 -3.287 -14.740 1.00 93.94 86 VAL A C 1
ATOM 685 O O . VAL A 1 86 ? 9.435 -2.287 -14.067 1.00 93.94 86 VAL A O 1
ATOM 688 N N . GLN A 1 87 ? 9.537 -4.508 -14.314 1.00 94.88 87 GLN A N 1
ATOM 689 C CA . GLN A 1 87 ? 10.197 -4.730 -13.028 1.00 94.88 87 GLN A CA 1
ATOM 690 C C . GLN A 1 87 ? 11.550 -4.009 -12.950 1.00 94.88 87 GLN A C 1
ATOM 692 O O . GLN A 1 87 ? 11.884 -3.435 -11.913 1.00 94.88 87 GLN A O 1
ATOM 697 N N . ARG A 1 88 ? 12.319 -4.011 -14.047 1.00 94.56 88 ARG A N 1
ATOM 698 C CA . ARG A 1 88 ? 13.588 -3.288 -14.144 1.00 94.56 88 ARG A CA 1
ATOM 699 C C . ARG A 1 88 ? 13.394 -1.776 -14.026 1.00 94.56 88 ARG A C 1
ATOM 701 O O . ARG A 1 88 ? 14.104 -1.157 -13.242 1.00 94.56 88 ARG A O 1
ATOM 708 N N . GLU A 1 89 ? 12.433 -1.201 -14.744 1.00 93.56 89 GLU A N 1
ATOM 709 C CA . GLU A 1 89 ? 12.126 0.236 -14.661 1.00 93.56 89 GLU A CA 1
ATOM 710 C C . GLU A 1 89 ? 11.761 0.653 -13.227 1.00 93.56 89 GLU A C 1
ATOM 712 O O . GLU A 1 89 ? 12.270 1.646 -12.706 1.00 93.56 89 GLU A O 1
ATOM 717 N N . LEU A 1 90 ? 10.937 -0.145 -12.537 1.00 91.56 90 LEU A N 1
ATOM 718 C CA . LEU A 1 90 ? 10.578 0.109 -11.138 1.00 91.56 90 LEU A CA 1
ATOM 719 C C . LEU A 1 90 ? 11.786 0.002 -10.197 1.00 91.56 90 LEU A C 1
ATOM 721 O O . LEU A 1 90 ? 11.898 0.795 -9.261 1.00 91.56 90 LEU A O 1
ATOM 725 N N . PHE A 1 91 ? 12.716 -0.925 -10.447 1.00 92.12 91 PHE A N 1
ATOM 726 C CA . PHE A 1 91 ? 13.963 -0.995 -9.684 1.00 92.12 91 PHE A CA 1
ATOM 727 C C . PHE A 1 91 ? 14.875 0.207 -9.927 1.00 92.12 91 PHE A C 1
ATOM 729 O O . PHE A 1 91 ? 15.469 0.707 -8.974 1.00 92.12 91 PHE A O 1
ATOM 736 N N . GLU A 1 92 ? 14.966 0.703 -11.159 1.00 92.62 92 GLU A N 1
ATOM 737 C CA . GLU A 1 92 ? 15.730 1.913 -11.479 1.00 92.62 92 GLU A CA 1
ATOM 738 C C . GLU A 1 92 ? 15.141 3.136 -10.751 1.00 92.62 92 GLU A C 1
ATOM 740 O O . GLU A 1 92 ? 15.884 3.907 -10.137 1.00 92.62 92 GLU A O 1
ATOM 745 N N . LEU A 1 93 ? 13.808 3.256 -10.696 1.00 88.12 93 LEU A N 1
ATOM 746 C CA . LEU A 1 93 ? 13.121 4.290 -9.913 1.00 88.12 93 LEU A CA 1
ATOM 747 C C . LEU A 1 93 ? 13.381 4.159 -8.406 1.00 88.12 93 LEU A C 1
ATOM 749 O O . LEU A 1 93 ? 13.646 5.160 -7.738 1.00 88.12 93 LEU A O 1
ATOM 753 N N . GLN A 1 94 ? 13.341 2.943 -7.855 1.00 87.50 94 GLN A N 1
ATOM 754 C CA . GLN A 1 94 ? 13.670 2.721 -6.445 1.00 87.50 94 GLN A CA 1
ATOM 755 C C . GLN A 1 94 ? 15.132 3.036 -6.125 1.00 87.50 94 GLN A C 1
ATOM 757 O O . GLN A 1 94 ? 15.415 3.614 -5.075 1.00 87.50 94 GLN A O 1
ATOM 762 N N . ALA A 1 95 ? 16.061 2.680 -7.012 1.00 89.81 95 ALA A N 1
ATOM 763 C CA . ALA A 1 95 ? 17.476 2.985 -6.851 1.00 89.81 95 ALA A CA 1
ATOM 764 C C . ALA A 1 95 ? 17.720 4.500 -6.874 1.00 89.81 95 ALA A C 1
ATOM 766 O O . ALA A 1 95 ? 18.447 5.012 -6.022 1.00 89.81 95 ALA A O 1
ATOM 767 N N . ALA A 1 96 ? 17.060 5.222 -7.784 1.00 88.25 96 ALA A N 1
ATOM 768 C CA . ALA A 1 96 ? 17.102 6.679 -7.834 1.00 88.25 96 ALA A CA 1
ATOM 769 C C . ALA A 1 96 ? 16.520 7.313 -6.559 1.00 88.25 96 ALA A C 1
ATOM 771 O O . ALA A 1 96 ? 17.133 8.216 -5.993 1.00 88.25 96 ALA A O 1
ATOM 772 N N . ALA A 1 97 ? 15.386 6.807 -6.058 1.00 82.56 97 ALA A N 1
ATOM 773 C CA . ALA A 1 97 ? 14.795 7.273 -4.804 1.00 82.56 97 ALA A CA 1
ATOM 774 C C . ALA A 1 97 ? 15.735 7.041 -3.611 1.00 82.56 97 ALA A C 1
ATOM 776 O O . ALA A 1 97 ? 15.956 7.956 -2.829 1.00 82.56 97 ALA A O 1
ATOM 777 N N . LYS A 1 98 ? 16.357 5.857 -3.519 1.00 83.62 98 LYS A N 1
ATOM 778 C CA . LYS A 1 98 ? 17.340 5.529 -2.475 1.00 83.62 98 LYS A CA 1
ATOM 779 C C . LYS A 1 98 ? 18.589 6.414 -2.542 1.00 83.62 98 LYS A C 1
ATOM 781 O O . LYS A 1 98 ? 19.158 6.741 -1.506 1.00 83.62 98 LYS A O 1
ATOM 786 N N . ALA A 1 99 ? 19.037 6.785 -3.741 1.00 86.12 99 ALA A N 1
ATOM 787 C CA . ALA A 1 99 ? 20.166 7.699 -3.918 1.00 86.12 99 ALA A CA 1
ATOM 788 C C . ALA A 1 99 ? 19.834 9.143 -3.496 1.00 86.12 99 ALA A C 1
ATOM 790 O O . ALA A 1 99 ? 20.741 9.899 -3.154 1.00 86.12 99 ALA A O 1
ATOM 791 N N . ALA A 1 100 ? 18.551 9.516 -3.501 1.00 78.75 100 ALA A N 1
ATOM 792 C CA . ALA A 1 100 ? 18.068 10.835 -3.097 1.00 78.75 100 ALA A CA 1
ATOM 793 C C . ALA A 1 100 ? 17.833 10.988 -1.576 1.00 78.75 100 ALA A C 1
ATOM 795 O O . ALA A 1 100 ? 17.518 12.097 -1.137 1.00 78.75 100 ALA A O 1
ATOM 796 N N . GLY A 1 101 ? 18.023 9.921 -0.787 1.00 59.09 101 GLY A N 1
ATOM 797 C CA . GLY A 1 101 ? 17.923 9.908 0.682 1.00 59.09 101 GLY A CA 1
ATOM 798 C C . GLY A 1 101 ? 16.600 9.370 1.204 1.00 59.09 101 GLY A C 1
ATOM 799 O O . GLY A 1 101 ? 16.145 9.904 2.239 1.00 59.09 101 GLY A O 1
#

Foldseek 3Di:
DLVVVCVVVVQDDDPPPDPLSSVVSVCLVPPLCPAAAWDKDFFAFCLNPLFFDADPPDGRTGGKIFTHHRSDTDDIDHHGDPDVVSSVVSVVVVVVVVVVD